Protein AF-A0A1G5UQ11-F1 (afdb_monomer)

pLDDT: mean 92.45, std 7.0, range [65.19, 98.62]

Solvent-accessible surface area (backbone atoms only — not comparable to full-atom values): 9166 Å² total; per-residue (Å²): 135,60,68,55,65,75,69,61,37,84,75,42,51,69,54,48,50,50,52,52,43,51,55,40,25,50,91,71,35,40,74,40,6,45,40,24,46,20,45,36,45,36,69,44,46,69,91,50,67,34,59,64,48,49,71,76,39,63,48,63,47,62,65,42,36,66,79,71,44,78,92,50,50,30,49,29,38,43,39,42,81,57,35,29,34,38,32,46,75,38,69,77,68,78,83,61,85,68,43,70,59,53,42,44,52,39,40,40,54,45,12,58,78,69,73,28,49,52,46,46,35,42,37,20,69,57,60,58,96,46,88,99,42,36,40,31,26,36,57,49,45,18,50,14,18,42,63,35,27,52,89,56,77,94,76,43,51,73,58,28,46,52,39,31,48,47,15,59,58,45,52,73,107

Foldseek 3Di:
DQVCVVVVVAQVFLSLLVLLLQLLACVRQNQLSQQLVQLLCCLQPVPDNSSVQCVQDKHKDAQDDLVPDNLLGFGMWIGTLAEIEGEHTEEPDDDDPCNQVSNQVSQVVSCVVNVHHYAYEYEYCQFDPDPPHRYDYLLSSLVSLDVSLDDDPVPGDPSSVNSNSSSVSSNVD

Sequence (173 aa):
MNPWALASLGHDEVRNATALAGLWMPDFGGATSLRFAAAFLATAIPTVDWFMELAAGYRVATEVCPLGDRADRVDLIIETTHHLIGIEVKIRAGLGPDQLQRYSLAIARRAALQNLTPTVIFLALRPANVPAIASTSWINVARAARSAAGRKATERTFVQHLVATFGEHVQAF

Nearest PDB structures (foldseek):
  2wcz-assembly1_A  TM=4.959E-01  e=4.417E-02  Archaeoglobus fulgidus
  2wcw-assembly2_C  TM=4.669E-01  e=5.234E-02  Archaeoglobus fulgidus
  1ob8-assembly1_A  TM=5.690E-01  e=1.819E-01  Saccharolobus solfataricus
  1ob9-assembly1_A-2  TM=5.700E-01  e=2.281E-01  Saccharolobus solfataricus
  7xhj-assembly1_A  TM=3.048E-01  e=3.655E+00  Deinococcus radiodurans R1 = ATCC 13939 = DSM 20539

Mean predicted aligned error: 3.81 Å

Secondary structure (DSSP, 8-state):
--HHHHTT-TT-HHHHHHHHHHHH-HHHHHHHHHHHHHHHHHHH-TTS-HHHHHHT-EEEEEEE-TTS-GGG-EEEEEEESSEEEEEEE-SSSPPPTTHHHHHHHHHHHHHHHHT-EEEEEEEESS----TTSEEEEHHHHHHHHHHHT-S-GGG--HHHHHHHHHHHHHTT-

Structure (mmCIF, N/CA/C/O backbone):
data_AF-A0A1G5UQ11-F1
#
_entry.id   AF-A0A1G5UQ11-F1
#
loop_
_atom_site.group_PDB
_atom_site.id
_atom_site.type_symbol
_atom_site.label_atom_id
_atom_site.label_alt_id
_atom_site.label_comp_id
_atom_site.label_asym_id
_atom_site.label_entity_id
_atom_site.label_seq_id
_atom_site.pdbx_PDB_ins_code
_atom_site.Cartn_x
_atom_site.Cartn_y
_atom_site.Cartn_z
_atom_site.occupancy
_atom_site.B_iso_or_equiv
_atom_site.auth_seq_id
_atom_site.auth_comp_id
_atom_site.auth_asym_id
_atom_site.auth_atom_id
_atom_site.pdbx_PDB_model_num
ATOM 1 N N . MET A 1 1 ? 3.051 17.373 16.698 1.00 65.19 1 MET A N 1
ATOM 2 C CA . MET A 1 1 ? 4.427 16.969 16.330 1.00 65.19 1 MET A CA 1
ATOM 3 C C . MET A 1 1 ? 4.315 15.951 15.205 1.00 65.19 1 MET A C 1
ATOM 5 O O . MET A 1 1 ? 3.456 15.090 15.318 1.00 65.19 1 MET A O 1
ATOM 9 N N . ASN A 1 2 ? 5.095 16.070 14.125 1.00 80.62 2 ASN A N 1
ATOM 10 C CA . ASN A 1 2 ? 5.052 15.118 13.008 1.00 80.62 2 ASN A CA 1
ATOM 11 C C . ASN A 1 2 ? 6.124 14.022 13.225 1.00 80.62 2 ASN A C 1
ATOM 13 O O . ASN A 1 2 ? 7.312 14.324 13.084 1.00 80.62 2 ASN A O 1
ATOM 17 N N . PRO A 1 3 ? 5.745 12.779 13.581 1.00 87.31 3 PRO A N 1
ATOM 18 C CA . PRO A 1 3 ? 6.707 11.715 13.884 1.00 87.31 3 PRO A CA 1
ATOM 19 C C . PRO A 1 3 ? 7.540 11.299 12.664 1.00 87.31 3 PRO A C 1
ATOM 21 O O . PRO A 1 3 ? 8.678 10.867 12.820 1.00 87.31 3 PRO A O 1
ATOM 24 N N . TRP A 1 4 ? 7.023 11.494 11.451 1.00 92.12 4 TRP A N 1
ATOM 25 C CA . TRP A 1 4 ? 7.691 11.141 10.193 1.00 92.12 4 TRP A CA 1
ATOM 26 C C . TRP A 1 4 ? 8.839 12.094 9.864 1.00 92.12 4 TRP A C 1
ATOM 28 O O . TRP A 1 4 ? 9.882 11.676 9.360 1.00 92.12 4 TRP A O 1
ATOM 38 N N . ALA A 1 5 ? 8.673 13.372 10.217 1.00 84.44 5 ALA A N 1
ATOM 39 C CA . ALA A 1 5 ? 9.744 14.358 10.146 1.00 84.44 5 ALA A CA 1
ATOM 40 C C . ALA A 1 5 ? 10.846 14.052 11.172 1.00 84.44 5 ALA A C 1
ATOM 42 O O . ALA A 1 5 ? 12.024 14.098 10.831 1.00 84.44 5 ALA A O 1
ATOM 43 N N . LEU A 1 6 ? 10.472 13.672 12.400 1.00 83.62 6 LEU A N 1
ATOM 44 C CA . LEU A 1 6 ? 11.430 13.288 13.443 1.00 83.62 6 LEU A CA 1
ATOM 45 C C . LEU A 1 6 ? 12.225 12.032 13.052 1.00 83.62 6 LEU A C 1
ATOM 47 O O . LEU A 1 6 ? 13.443 11.995 13.202 1.00 83.62 6 LEU A O 1
ATOM 51 N N . ALA A 1 7 ? 11.548 11.036 12.478 1.00 85.94 7 ALA A N 1
ATOM 52 C CA . ALA A 1 7 ? 12.168 9.830 11.933 1.00 85.94 7 ALA A CA 1
ATOM 53 C C . ALA A 1 7 ? 12.939 10.072 10.618 1.00 85.94 7 ALA A C 1
ATOM 55 O O . ALA A 1 7 ? 13.548 9.146 10.078 1.00 85.94 7 ALA A O 1
ATOM 56 N N . SER A 1 8 ? 12.948 11.312 10.113 1.00 87.81 8 SER A N 1
ATOM 57 C CA . SER A 1 8 ? 13.705 11.729 8.932 1.00 87.81 8 SER A CA 1
ATOM 58 C C . SER A 1 8 ? 13.414 10.865 7.698 1.00 87.81 8 SER A C 1
ATOM 60 O O . SER A 1 8 ? 14.329 10.494 6.966 1.00 87.81 8 SER A O 1
ATOM 62 N N . LEU A 1 9 ? 12.136 10.527 7.468 1.00 90.94 9 LEU A N 1
ATOM 63 C CA . LEU A 1 9 ? 11.711 9.771 6.278 1.00 90.94 9 LEU A CA 1
ATOM 64 C C . LEU A 1 9 ? 12.013 10.548 4.993 1.00 90.94 9 LEU A C 1
ATOM 66 O O . LEU A 1 9 ? 12.523 9.987 4.027 1.00 90.94 9 LEU A O 1
ATOM 70 N N . GLY A 1 10 ? 11.728 11.853 4.991 1.00 90.56 10 GLY A N 1
ATOM 71 C CA . GLY A 1 10 ? 11.957 12.713 3.833 1.00 90.56 10 GLY A CA 1
ATOM 72 C C . GLY A 1 10 ? 11.343 12.125 2.560 1.00 90.56 10 GLY A C 1
ATOM 73 O O . GLY A 1 10 ? 10.169 11.780 2.538 1.00 90.56 10 GLY A O 1
ATOM 74 N N . HIS A 1 11 ? 12.159 12.003 1.515 1.00 92.31 11 HIS A N 1
ATOM 75 C CA . HIS A 1 11 ? 11.766 11.426 0.223 1.00 92.31 11 HIS A CA 1
ATOM 76 C C . HIS A 1 11 ? 12.426 10.059 -0.020 1.00 92.31 11 HIS A C 1
ATOM 78 O O . HIS A 1 11 ? 12.592 9.655 -1.168 1.00 92.31 11 HIS A O 1
ATOM 84 N N . ASP A 1 12 ? 12.868 9.382 1.043 1.00 92.69 12 ASP A N 1
ATOM 85 C CA . ASP A 1 12 ? 13.432 8.035 0.951 1.00 92.69 12 ASP A CA 1
ATOM 86 C C . ASP A 1 12 ? 12.302 7.043 0.643 1.00 92.69 12 ASP A C 1
ATOM 88 O O . ASP A 1 12 ? 11.375 6.869 1.440 1.00 92.69 12 ASP A O 1
ATOM 92 N N . GLU A 1 13 ? 12.345 6.441 -0.545 1.00 91.75 13 GLU A N 1
ATOM 93 C CA . GLU A 1 13 ? 11.288 5.559 -1.050 1.00 91.75 13 GLU A CA 1
ATOM 94 C C . GLU A 1 13 ? 11.109 4.313 -0.194 1.00 91.75 13 GLU A C 1
ATOM 96 O O . GLU A 1 13 ? 9.977 3.969 0.141 1.00 91.75 13 GLU A O 1
ATOM 101 N N . VAL A 1 14 ? 12.208 3.686 0.228 1.00 91.12 14 VAL A N 1
ATOM 102 C CA . VAL A 1 14 ? 12.176 2.449 1.016 1.00 91.12 14 VAL A CA 1
ATOM 103 C C . VAL A 1 14 ? 11.586 2.720 2.396 1.00 91.12 14 VAL A C 1
ATOM 105 O O . VAL A 1 14 ? 10.716 1.978 2.863 1.00 91.12 14 VAL A O 1
ATOM 108 N N . ARG A 1 15 ? 11.993 3.816 3.045 1.00 93.38 15 ARG A N 1
ATOM 109 C CA . ARG A 1 15 ? 11.449 4.198 4.358 1.00 93.38 15 ARG A CA 1
ATOM 110 C C . ARG A 1 15 ? 9.970 4.561 4.278 1.00 93.38 15 ARG A C 1
ATOM 112 O O . ARG A 1 15 ? 9.201 4.153 5.147 1.00 93.38 15 ARG A O 1
ATOM 119 N N . ASN A 1 16 ? 9.564 5.296 3.243 1.00 95.44 16 ASN A N 1
ATOM 120 C CA . ASN A 1 16 ? 8.162 5.659 3.047 1.00 95.44 16 ASN A CA 1
ATOM 121 C C . ASN A 1 16 ? 7.288 4.447 2.708 1.00 95.44 16 ASN A C 1
ATOM 123 O O . ASN A 1 16 ? 6.197 4.325 3.264 1.00 95.44 16 ASN A O 1
ATOM 127 N N . ALA A 1 17 ? 7.770 3.528 1.867 1.00 95.06 17 ALA A N 1
ATOM 128 C CA . ALA A 1 17 ? 7.089 2.268 1.588 1.00 95.06 17 ALA A CA 1
ATOM 129 C C . ALA A 1 17 ? 6.937 1.434 2.870 1.00 95.06 17 ALA A C 1
ATOM 131 O O . ALA A 1 17 ? 5.840 0.979 3.182 1.00 95.06 17 ALA A O 1
ATOM 132 N N . THR A 1 18 ? 7.998 1.323 3.673 1.00 95.00 18 THR A N 1
ATOM 133 C CA . THR A 1 18 ? 7.975 0.587 4.948 1.00 95.00 18 THR A CA 1
ATOM 134 C C . THR A 1 18 ? 6.984 1.188 5.946 1.00 95.00 18 THR A C 1
ATOM 136 O O . THR A 1 18 ? 6.198 0.465 6.560 1.00 95.00 18 THR A O 1
ATOM 139 N N . ALA A 1 19 ? 6.971 2.515 6.092 1.00 96.56 19 ALA A N 1
ATOM 140 C CA . ALA A 1 19 ? 6.015 3.195 6.962 1.00 96.56 19 ALA A CA 1
ATOM 141 C C . ALA A 1 19 ? 4.570 3.006 6.478 1.00 96.56 19 ALA A C 1
ATOM 143 O O . ALA A 1 19 ? 3.689 2.698 7.282 1.00 96.56 19 ALA A O 1
ATOM 144 N N . LEU A 1 20 ? 4.332 3.126 5.169 1.00 97.88 20 LEU A N 1
ATOM 145 C CA . LEU A 1 20 ? 3.021 2.894 4.567 1.00 97.88 20 LEU A CA 1
ATOM 146 C C . LEU A 1 20 ? 2.537 1.458 4.804 1.00 97.88 20 LEU A C 1
ATOM 148 O O . LEU A 1 20 ? 1.400 1.269 5.233 1.00 97.88 20 LEU A O 1
ATOM 152 N N . ALA A 1 21 ? 3.412 0.465 4.614 1.00 97.69 21 ALA A N 1
ATOM 153 C CA . ALA A 1 21 ? 3.115 -0.931 4.911 1.00 97.69 21 ALA A CA 1
ATOM 154 C C . ALA A 1 21 ? 2.674 -1.112 6.363 1.00 97.69 21 ALA A C 1
ATOM 156 O O . ALA A 1 21 ? 1.635 -1.715 6.620 1.00 97.69 21 ALA A O 1
ATOM 157 N N . GLY A 1 22 ? 3.424 -0.530 7.305 1.00 97.25 22 GLY A N 1
ATOM 158 C CA . GLY A 1 22 ? 3.106 -0.604 8.726 1.00 97.25 22 GLY A CA 1
ATOM 159 C C . GLY A 1 22 ? 1.751 0.001 9.072 1.00 97.25 22 GLY A C 1
ATOM 160 O O . GLY A 1 22 ? 0.977 -0.602 9.813 1.00 97.25 22 GLY A O 1
ATOM 161 N N . LEU A 1 23 ? 1.416 1.146 8.474 1.00 97.88 23 LEU A N 1
ATOM 162 C CA . LEU A 1 23 ? 0.112 1.791 8.653 1.00 97.88 23 LEU A CA 1
ATOM 163 C C . LEU A 1 23 ? -1.043 1.001 8.025 1.00 97.88 23 LEU A C 1
ATOM 165 O O . LEU A 1 23 ? -2.187 1.181 8.446 1.00 97.88 23 LEU A O 1
ATOM 169 N N . TRP A 1 24 ? -0.766 0.135 7.052 1.00 98.50 24 TRP A N 1
ATOM 170 C CA . TRP A 1 24 ? -1.740 -0.783 6.463 1.00 98.50 24 TRP A CA 1
ATOM 171 C C . TRP A 1 24 ? -1.816 -2.137 7.164 1.00 98.50 24 TRP A C 1
ATOM 173 O O . TRP A 1 24 ? -2.713 -2.903 6.845 1.00 98.50 24 TRP A O 1
ATOM 183 N N . MET A 1 25 ? -0.950 -2.460 8.126 1.00 97.38 25 MET A N 1
ATOM 184 C CA . MET A 1 25 ? -1.066 -3.739 8.829 1.00 97.38 25 MET A CA 1
ATOM 185 C C . MET A 1 25 ? -2.321 -3.760 9.723 1.00 97.38 25 MET A C 1
ATOM 187 O O . MET A 1 25 ? -2.495 -2.858 10.551 1.00 97.38 25 MET A O 1
ATOM 191 N N . PRO A 1 26 ? -3.190 -4.784 9.620 1.00 93.44 26 PRO A N 1
ATOM 192 C CA . PRO A 1 26 ? -4.386 -4.879 10.456 1.00 93.44 26 PRO A CA 1
ATOM 193 C C . PRO A 1 26 ? -4.038 -4.975 11.948 1.00 93.44 26 PRO A C 1
ATOM 195 O O . PRO A 1 26 ? -4.700 -4.331 12.759 1.00 93.44 26 PRO A O 1
ATOM 198 N N . ASP A 1 27 ? -2.954 -5.669 12.302 1.00 94.56 27 ASP A N 1
ATOM 199 C CA . ASP A 1 27 ? -2.490 -5.814 13.691 1.00 94.56 27 ASP A CA 1
ATOM 200 C C . ASP A 1 27 ? -2.001 -4.495 14.308 1.00 94.56 27 ASP A C 1
ATOM 202 O O . ASP A 1 27 ? -1.987 -4.341 15.527 1.00 94.56 27 ASP A O 1
ATOM 206 N N . PHE A 1 28 ? -1.619 -3.522 13.475 1.00 94.62 28 PHE A N 1
ATOM 207 C CA . PHE A 1 28 ? -1.186 -2.211 13.944 1.00 94.62 28 PHE A CA 1
ATOM 208 C C . PHE A 1 28 ? -2.373 -1.300 14.277 1.00 94.62 28 PHE A C 1
ATOM 210 O O . PHE A 1 28 ? -2.422 -0.702 15.352 1.00 94.62 28 PHE A O 1
ATOM 217 N N . GLY A 1 29 ? -3.322 -1.153 13.346 1.00 93.31 29 GLY A N 1
ATOM 218 C CA . GLY A 1 29 ? -4.352 -0.114 13.441 1.00 93.31 29 GLY A CA 1
ATOM 219 C C . GLY A 1 29 ? -5.794 -0.573 13.270 1.00 93.31 29 GLY A C 1
ATOM 220 O O . GLY A 1 29 ? -6.698 0.274 13.206 1.00 93.31 29 GLY A O 1
ATOM 221 N N . GLY A 1 30 ? -6.029 -1.885 13.182 1.00 95.38 30 GLY A N 1
ATOM 222 C CA . GLY A 1 30 ? -7.345 -2.505 13.062 1.00 95.38 30 GLY A CA 1
ATOM 223 C C . GLY A 1 30 ? -8.197 -1.857 11.972 1.00 95.38 30 GLY A C 1
ATOM 224 O O . GLY A 1 30 ? -7.780 -1.700 10.823 1.00 95.38 30 GLY A O 1
ATOM 225 N N . ALA A 1 31 ? -9.392 -1.401 12.354 1.00 95.81 31 ALA A N 1
ATOM 226 C CA . ALA A 1 31 ? -10.342 -0.775 11.437 1.00 95.81 31 ALA A CA 1
ATOM 227 C C . ALA A 1 31 ? -9.837 0.528 10.783 1.00 95.81 31 ALA A C 1
ATOM 229 O O . ALA A 1 31 ? -10.384 0.930 9.755 1.00 95.81 31 ALA A O 1
ATOM 230 N N . THR A 1 32 ? -8.847 1.218 11.363 1.00 97.31 32 THR A N 1
ATOM 231 C CA . THR A 1 32 ? -8.265 2.427 10.749 1.00 97.31 32 THR A CA 1
ATOM 232 C C . THR A 1 32 ? -7.298 2.043 9.633 1.00 97.31 32 THR A C 1
ATOM 234 O O . THR A 1 32 ? -7.396 2.593 8.538 1.00 97.31 32 THR A O 1
ATOM 237 N N . SER A 1 33 ? -6.424 1.063 9.879 1.00 98.06 33 SER A N 1
ATOM 238 C CA . SER A 1 33 ? -5.506 0.516 8.869 1.00 98.06 33 SER A CA 1
ATOM 239 C C . SER A 1 33 ? -6.259 -0.101 7.698 1.00 98.06 33 SER A C 1
ATOM 241 O O . SER A 1 33 ? -5.979 0.240 6.551 1.00 98.06 33 SER A O 1
ATOM 243 N N . LEU A 1 34 ? -7.298 -0.894 7.988 1.00 98.25 34 LEU A N 1
ATOM 244 C CA . LEU A 1 34 ? -8.190 -1.453 6.972 1.00 98.25 34 LEU A CA 1
ATOM 245 C C . LEU A 1 34 ? -8.821 -0.354 6.114 1.00 98.25 34 LEU A C 1
ATOM 247 O O . LEU A 1 34 ? -8.736 -0.408 4.891 1.00 98.25 34 LEU A O 1
ATOM 251 N N . ARG A 1 35 ? -9.412 0.680 6.733 1.00 98.38 35 ARG A N 1
ATOM 252 C CA . ARG A 1 35 ? -10.008 1.803 5.989 1.00 98.38 35 ARG A CA 1
ATOM 253 C C . ARG A 1 35 ? -8.986 2.545 5.139 1.00 98.38 35 ARG A C 1
ATOM 255 O O . ARG A 1 35 ? -9.323 2.983 4.042 1.00 98.38 35 ARG A O 1
ATOM 262 N N . PHE A 1 36 ? -7.761 2.700 5.634 1.00 98.56 36 PHE A N 1
ATOM 263 C CA . PHE A 1 36 ? -6.704 3.380 4.899 1.00 98.56 36 PHE A CA 1
ATOM 264 C C . PHE A 1 36 ? -6.282 2.579 3.661 1.00 98.56 36 PHE A C 1
ATOM 266 O O . PHE A 1 36 ? -6.299 3.125 2.556 1.00 98.56 36 PHE A O 1
ATOM 273 N N . ALA A 1 37 ? -5.984 1.289 3.826 1.00 98.62 37 ALA A N 1
ATOM 274 C CA . ALA A 1 37 ? -5.640 0.401 2.720 1.00 98.62 37 ALA A CA 1
ATOM 275 C C . ALA A 1 37 ? -6.790 0.300 1.701 1.00 98.62 37 ALA A C 1
ATOM 277 O O . ALA A 1 37 ? -6.572 0.500 0.507 1.00 98.62 37 ALA A O 1
ATOM 278 N N . ALA A 1 38 ? -8.029 0.106 2.167 1.00 98.56 38 ALA A N 1
ATOM 279 C CA . ALA A 1 38 ? -9.206 0.012 1.304 1.00 98.56 38 ALA A CA 1
ATOM 280 C C . ALA A 1 38 ? -9.443 1.295 0.492 1.00 98.56 38 ALA A C 1
ATOM 282 O O . ALA A 1 38 ? -9.683 1.226 -0.710 1.00 98.56 38 ALA A O 1
ATOM 283 N N . ALA A 1 39 ? -9.338 2.475 1.116 1.00 98.50 39 ALA A N 1
ATOM 284 C CA . ALA A 1 39 ? -9.523 3.750 0.421 1.00 98.50 39 ALA A CA 1
ATOM 285 C C . ALA A 1 39 ? -8.435 4.006 -0.639 1.00 98.50 39 ALA A C 1
ATOM 287 O O . ALA A 1 39 ? -8.719 4.564 -1.703 1.00 98.50 39 ALA A O 1
ATOM 288 N N . PHE A 1 40 ? -7.196 3.587 -0.365 1.00 98.56 40 PHE A N 1
ATOM 289 C CA . PHE A 1 40 ? -6.114 3.632 -1.346 1.00 98.56 40 PHE A CA 1
ATOM 290 C C . PHE A 1 40 ? -6.401 2.696 -2.529 1.00 98.56 40 PHE A C 1
ATOM 292 O O . PHE A 1 40 ? -6.383 3.142 -3.679 1.00 98.56 40 PHE A O 1
ATOM 299 N N . LEU A 1 41 ? -6.725 1.429 -2.253 1.00 98.50 41 LEU A N 1
ATOM 300 C CA . LEU A 1 41 ? -6.991 0.425 -3.283 1.00 98.50 41 LEU A CA 1
ATOM 301 C C . LEU A 1 41 ? -8.219 0.772 -4.127 1.00 98.50 41 LEU A C 1
ATOM 303 O O . LEU A 1 41 ? -8.151 0.652 -5.342 1.00 98.50 41 LEU A O 1
ATOM 307 N N . ALA A 1 42 ? -9.287 1.310 -3.534 1.00 98.19 42 ALA A N 1
ATOM 308 C CA . ALA A 1 42 ? -10.471 1.763 -4.270 1.00 98.19 42 ALA A CA 1
ATOM 309 C C . ALA A 1 42 ? -10.171 2.912 -5.242 1.00 98.19 42 ALA A C 1
ATOM 311 O O . ALA A 1 42 ? -10.855 3.070 -6.249 1.00 98.19 42 ALA A O 1
ATOM 312 N N . THR A 1 43 ? -9.129 3.702 -4.970 1.00 96.75 43 THR A N 1
ATOM 313 C CA . THR A 1 43 ? -8.673 4.736 -5.905 1.00 96.75 43 THR A CA 1
ATOM 314 C C . THR A 1 43 ? -7.872 4.137 -7.062 1.00 96.75 43 THR A C 1
ATOM 316 O O . THR A 1 43 ? -7.991 4.604 -8.191 1.00 96.75 43 THR A O 1
ATOM 319 N N . ALA A 1 44 ? -7.043 3.125 -6.795 1.00 96.00 44 ALA A N 1
ATOM 320 C CA . ALA A 1 44 ? -6.197 2.496 -7.812 1.00 96.00 44 ALA A CA 1
ATOM 321 C C . ALA A 1 44 ? -6.950 1.458 -8.668 1.00 96.00 44 ALA A C 1
ATOM 323 O O . ALA A 1 44 ? -6.662 1.308 -9.852 1.00 96.00 44 ALA A O 1
ATOM 324 N N . ILE A 1 45 ? -7.898 0.737 -8.067 1.00 96.50 45 ILE A N 1
ATOM 325 C CA . ILE A 1 45 ? -8.637 -0.391 -8.641 1.00 96.50 45 ILE A CA 1
ATOM 326 C C . ILE A 1 45 ? -10.116 -0.250 -8.224 1.00 96.50 45 ILE A C 1
ATOM 328 O O . ILE A 1 45 ? -10.553 -0.863 -7.250 1.00 96.50 45 ILE A O 1
ATOM 332 N N . PRO A 1 46 ? -10.915 0.577 -8.917 1.00 95.81 46 PRO A N 1
ATOM 333 C CA . PRO A 1 46 ? -12.248 0.971 -8.449 1.00 95.81 46 PRO A CA 1
ATOM 334 C C . PRO A 1 46 ? -13.324 -0.117 -8.582 1.00 95.81 46 PRO A C 1
ATOM 336 O O . PRO A 1 46 ? -14.443 0.070 -8.118 1.00 95.81 46 PRO A O 1
ATOM 339 N N . THR A 1 47 ? -13.022 -1.239 -9.234 1.00 95.44 47 THR A N 1
ATOM 340 C CA . THR A 1 47 ? -13.998 -2.290 -9.563 1.00 95.44 47 THR A CA 1
ATOM 341 C C . THR A 1 47 ? -14.230 -3.306 -8.443 1.00 95.44 47 THR A C 1
ATOM 343 O O . THR A 1 47 ? -15.022 -4.225 -8.626 1.00 95.44 47 THR A O 1
ATOM 346 N N . VAL A 1 48 ? -13.535 -3.180 -7.310 1.00 96.69 48 VAL A N 1
ATOM 347 C CA . VAL A 1 48 ? -13.595 -4.124 -6.184 1.00 96.69 48 VAL A CA 1
ATOM 348 C C . VAL A 1 48 ? -14.034 -3.382 -4.923 1.00 96.69 48 VAL A C 1
ATOM 350 O O . VAL A 1 48 ? -13.550 -2.283 -4.640 1.00 96.69 48 VAL A O 1
ATOM 353 N N . ASP A 1 49 ? -14.923 -3.994 -4.137 1.00 97.81 49 ASP A N 1
ATOM 354 C CA . ASP A 1 49 ? -15.235 -3.525 -2.784 1.00 97.81 49 ASP A CA 1
ATOM 355 C C . ASP A 1 49 ? -14.098 -3.905 -1.825 1.00 97.81 49 ASP A C 1
ATOM 357 O O . ASP A 1 49 ? -14.126 -4.922 -1.129 1.00 97.81 49 ASP A O 1
ATOM 361 N N . TRP A 1 50 ? -13.059 -3.070 -1.805 1.00 98.38 50 TRP A N 1
ATOM 362 C CA . TRP A 1 50 ? -11.874 -3.307 -0.985 1.00 98.38 50 TRP A CA 1
ATOM 363 C C . TRP A 1 50 ? -12.138 -3.256 0.514 1.00 98.38 50 TRP A C 1
ATOM 365 O O . TRP A 1 50 ? -11.358 -3.815 1.279 1.00 98.38 50 TRP A O 1
ATOM 375 N N . PHE A 1 51 ? -13.205 -2.595 0.966 1.00 97.69 51 PHE A N 1
ATOM 376 C CA . PHE A 1 51 ? -13.520 -2.612 2.389 1.00 97.69 51 PHE A CA 1
ATOM 377 C C . PHE A 1 51 ? -13.948 -4.019 2.810 1.00 97.69 51 PHE A C 1
ATOM 379 O O . PHE A 1 51 ? -13.408 -4.552 3.780 1.00 97.69 51 PHE A O 1
ATOM 386 N N . MET A 1 52 ? -14.859 -4.632 2.048 1.00 98.12 52 MET A N 1
ATOM 387 C CA . MET A 1 52 ? -15.308 -6.003 2.291 1.00 98.12 52 MET A CA 1
ATOM 388 C C . MET A 1 52 ? -14.194 -7.028 2.069 1.00 98.12 52 MET A C 1
ATOM 390 O O . MET A 1 52 ? -14.001 -7.904 2.911 1.00 98.12 52 MET A O 1
ATOM 394 N N . GLU A 1 53 ? -13.420 -6.887 0.990 1.00 98.44 53 GLU A N 1
ATOM 395 C CA . GLU A 1 53 ? -12.324 -7.810 0.670 1.00 98.44 53 GLU A CA 1
ATOM 396 C C . GLU A 1 53 ? -11.248 -7.832 1.767 1.00 98.44 53 GLU A C 1
ATOM 398 O O . GLU A 1 53 ? -10.823 -8.900 2.201 1.00 98.44 53 GLU A O 1
ATOM 403 N N . LEU A 1 54 ? -10.832 -6.663 2.272 1.00 98.31 54 LEU A N 1
ATOM 404 C CA . LEU A 1 54 ? -9.840 -6.593 3.349 1.00 98.31 54 LEU A CA 1
ATOM 405 C C . LEU A 1 54 ? -10.426 -6.993 4.712 1.00 98.31 54 LEU A C 1
ATOM 407 O O . LEU A 1 54 ? -9.695 -7.505 5.560 1.00 98.31 54 LEU A O 1
ATOM 411 N N . ALA A 1 55 ? -11.728 -6.797 4.944 1.00 97.69 55 ALA A N 1
ATOM 412 C CA . ALA A 1 55 ? -12.387 -7.236 6.177 1.00 97.69 55 ALA A CA 1
ATOM 413 C C . ALA A 1 55 ? -12.430 -8.764 6.320 1.00 97.69 55 ALA A C 1
ATOM 415 O O . ALA A 1 55 ? -12.422 -9.259 7.447 1.00 97.69 55 ALA A O 1
ATOM 416 N N . ALA A 1 56 ? -12.418 -9.504 5.206 1.00 97.31 56 ALA A N 1
ATOM 417 C CA . ALA A 1 56 ? -12.280 -10.961 5.209 1.00 97.31 56 ALA A CA 1
ATOM 418 C C . ALA A 1 56 ? -10.873 -11.439 5.630 1.00 97.31 56 ALA A C 1
ATOM 420 O O . ALA A 1 56 ? -10.696 -12.610 5.962 1.00 97.31 56 ALA A O 1
ATOM 421 N N . GLY A 1 57 ? -9.887 -10.538 5.656 1.00 96.75 57 GLY A N 1
ATOM 422 C CA . GLY A 1 57 ? -8.508 -10.813 6.045 1.00 96.75 57 GLY A CA 1
ATOM 423 C C . GLY A 1 57 ? -7.518 -10.511 4.921 1.00 96.75 57 GLY A C 1
ATOM 424 O O . GLY A 1 57 ? -7.763 -10.791 3.748 1.00 96.75 57 GLY A O 1
ATOM 425 N N . TYR A 1 58 ? -6.376 -9.932 5.292 1.00 98.38 58 TYR A N 1
ATOM 426 C CA . TYR A 1 58 ? -5.296 -9.605 4.366 1.00 98.38 58 TYR A CA 1
ATOM 427 C C . TYR A 1 58 ? -3.946 -9.550 5.078 1.00 98.38 58 TYR A C 1
ATOM 429 O O . TYR A 1 58 ? -3.864 -9.406 6.300 1.00 98.38 58 TYR A O 1
ATOM 437 N N . ARG A 1 59 ? -2.876 -9.649 4.291 1.00 97.38 59 ARG A N 1
ATOM 438 C CA . ARG A 1 59 ? -1.486 -9.515 4.729 1.00 97.38 59 ARG A CA 1
ATOM 439 C C . ARG A 1 59 ? -0.791 -8.428 3.925 1.00 97.38 59 ARG A C 1
ATOM 441 O O . ARG A 1 59 ? -1.039 -8.283 2.731 1.00 97.38 59 ARG A O 1
ATOM 448 N N . VAL A 1 60 ? 0.097 -7.695 4.589 1.00 97.31 60 VAL A N 1
ATOM 449 C CA . VAL A 1 60 ? 0.939 -6.660 3.982 1.00 97.31 60 VAL A CA 1
ATOM 450 C C . VAL A 1 60 ? 2.397 -7.033 4.204 1.00 97.31 60 VAL A C 1
ATOM 452 O O . VAL A 1 60 ? 2.766 -7.442 5.303 1.00 97.31 60 VAL A O 1
ATOM 455 N N . ALA A 1 61 ? 3.224 -6.906 3.172 1.00 94.00 61 ALA A N 1
ATOM 456 C CA . ALA A 1 61 ? 4.657 -7.164 3.253 1.00 94.00 61 ALA A CA 1
ATOM 457 C C . ALA A 1 61 ? 5.440 -6.169 2.392 1.00 94.00 61 ALA A C 1
ATOM 459 O O . ALA A 1 61 ? 4.928 -5.677 1.388 1.00 94.00 61 ALA A O 1
ATOM 460 N N . TH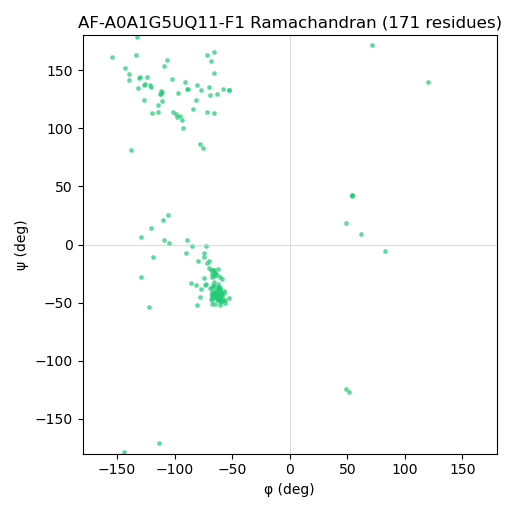R A 1 62 ? 6.682 -5.890 2.779 1.00 91.88 62 THR A N 1
ATOM 461 C CA . THR A 1 62 ? 7.619 -5.024 2.050 1.00 91.88 62 THR A CA 1
ATOM 462 C C . THR A 1 62 ? 8.733 -5.847 1.424 1.00 91.88 62 THR A C 1
ATOM 464 O O . THR A 1 62 ? 9.102 -6.891 1.962 1.00 91.88 62 THR A O 1
ATOM 467 N N . GLU A 1 63 ? 9.313 -5.342 0.336 1.00 83.50 63 GLU A N 1
ATOM 468 C CA . GLU A 1 63 ? 10.553 -5.867 -0.252 1.00 83.50 63 GLU A CA 1
ATOM 469 C C . GLU A 1 63 ? 10.497 -7.372 -0.570 1.00 83.50 63 GLU A C 1
ATOM 471 O O . GLU A 1 63 ? 11.436 -8.137 -0.331 1.00 83.50 63 GLU A O 1
ATOM 476 N N . VAL A 1 64 ? 9.374 -7.812 -1.134 1.00 79.06 64 VAL A N 1
ATOM 477 C CA . VAL A 1 64 ? 9.121 -9.228 -1.400 1.00 79.06 64 VAL A CA 1
ATOM 478 C C . VAL A 1 64 ? 9.642 -9.605 -2.779 1.00 79.06 64 VAL A C 1
ATOM 480 O O . VAL A 1 64 ? 9.346 -8.936 -3.761 1.00 79.06 64 VAL A O 1
ATOM 483 N N . CYS A 1 65 ? 10.360 -10.724 -2.868 1.00 81.75 65 CYS A N 1
ATOM 484 C CA . CYS A 1 65 ? 10.714 -11.367 -4.135 1.00 81.75 65 CYS A CA 1
ATOM 485 C C . CYS A 1 65 ? 9.634 -12.419 -4.454 1.00 81.75 65 CYS A C 1
ATOM 487 O O . CYS A 1 65 ? 9.680 -13.498 -3.856 1.00 81.75 65 CYS A O 1
ATOM 489 N N . PRO A 1 66 ? 8.648 -12.161 -5.341 1.00 65.44 66 PRO A N 1
ATOM 490 C CA . PRO A 1 66 ? 7.468 -13.024 -5.474 1.00 65.44 66 PRO A CA 1
ATOM 491 C C . PRO A 1 66 ? 7.795 -14.467 -5.869 1.00 65.44 66 PRO A C 1
ATOM 493 O O . PRO A 1 66 ? 7.047 -15.373 -5.514 1.00 65.44 66 PRO A O 1
ATOM 496 N N . LEU A 1 67 ? 8.912 -14.666 -6.578 1.00 76.75 67 LEU A N 1
ATOM 497 C CA . LEU A 1 67 ? 9.423 -15.966 -7.025 1.00 76.75 67 LEU A CA 1
ATOM 498 C C . LEU A 1 67 ? 10.837 -16.269 -6.490 1.00 76.75 67 LEU A C 1
ATOM 500 O O . LEU A 1 67 ? 11.506 -17.164 -6.996 1.00 76.75 67 LEU A O 1
ATOM 504 N N . GLY A 1 68 ? 11.315 -15.517 -5.493 1.00 71.75 68 GLY A N 1
ATOM 505 C CA . GLY A 1 68 ? 12.651 -15.693 -4.907 1.00 71.75 68 GLY A CA 1
ATOM 506 C C . GLY A 1 68 ? 13.809 -15.023 -5.662 1.00 71.75 68 GLY A C 1
ATOM 507 O O . GLY A 1 68 ? 14.921 -15.002 -5.137 1.00 71.75 68 GLY A O 1
ATOM 508 N N . ASP A 1 69 ? 13.569 -14.429 -6.836 1.00 73.81 69 ASP A N 1
ATOM 509 C CA . ASP A 1 69 ? 14.576 -13.629 -7.544 1.00 73.81 69 ASP A CA 1
ATOM 510 C C . ASP A 1 69 ? 14.648 -12.201 -6.978 1.00 73.81 69 ASP A C 1
ATOM 512 O O . ASP A 1 69 ? 13.652 -11.475 -6.939 1.00 73.81 69 ASP A O 1
ATOM 516 N N . ARG A 1 70 ? 15.849 -11.782 -6.562 1.00 75.12 70 ARG A N 1
ATOM 517 C CA . ARG A 1 70 ? 16.114 -10.429 -6.050 1.00 75.12 70 ARG A CA 1
ATOM 518 C C . ARG A 1 70 ? 15.915 -9.340 -7.104 1.00 75.12 70 ARG A C 1
ATOM 520 O O . ARG A 1 70 ? 15.675 -8.196 -6.719 1.00 75.12 70 ARG A O 1
ATOM 527 N N . ALA A 1 71 ? 16.031 -9.670 -8.390 1.00 73.62 71 ALA A N 1
ATOM 528 C CA . ALA A 1 71 ? 15.790 -8.737 -9.489 1.00 73.62 71 ALA A CA 1
ATOM 529 C C . ALA A 1 71 ? 14.301 -8.374 -9.648 1.00 73.62 71 ALA A C 1
ATOM 531 O O . ALA A 1 71 ? 13.989 -7.320 -10.204 1.00 73.62 71 ALA A O 1
ATOM 532 N N . ASP A 1 72 ? 13.405 -9.203 -9.104 1.00 78.69 72 ASP A N 1
ATOM 533 C CA . ASP A 1 72 ? 11.951 -9.025 -9.147 1.00 78.69 72 ASP A CA 1
ATOM 534 C C . ASP A 1 72 ? 11.383 -8.569 -7.794 1.00 78.69 72 ASP A C 1
ATOM 536 O O . ASP A 1 72 ? 10.224 -8.831 -7.470 1.00 78.69 72 ASP A O 1
ATOM 540 N N . ARG A 1 73 ? 12.204 -7.909 -6.966 1.00 85.50 73 ARG A N 1
ATOM 541 C CA . ARG A 1 73 ? 11.779 -7.403 -5.659 1.00 85.50 73 ARG A CA 1
ATOM 542 C C . ARG A 1 73 ? 10.729 -6.306 -5.829 1.00 85.50 73 ARG A C 1
ATOM 544 O O . ARG A 1 73 ? 11.038 -5.216 -6.303 1.00 85.50 73 ARG A O 1
ATOM 551 N N . VAL A 1 74 ? 9.508 -6.595 -5.400 1.00 89.50 74 VAL A N 1
ATOM 552 C CA . VAL A 1 74 ? 8.397 -5.643 -5.371 1.00 89.50 74 VAL A CA 1
ATOM 553 C C . VAL A 1 74 ? 8.429 -4.897 -4.039 1.00 89.50 74 VAL A C 1
ATOM 555 O O . VAL A 1 74 ? 8.574 -5.525 -2.985 1.00 89.50 74 VAL A O 1
ATOM 558 N N . ASP A 1 75 ? 8.285 -3.571 -4.078 1.00 93.25 75 ASP A N 1
ATOM 559 C CA . ASP A 1 75 ? 8.394 -2.726 -2.883 1.00 93.25 75 ASP A CA 1
ATOM 560 C C . ASP A 1 75 ? 7.359 -3.093 -1.816 1.00 93.25 75 ASP A C 1
ATOM 562 O O . ASP A 1 75 ? 7.692 -3.165 -0.632 1.00 93.25 75 ASP A O 1
ATOM 566 N N . LEU A 1 76 ? 6.114 -3.355 -2.228 1.00 96.06 76 LEU A N 1
ATOM 567 C CA . LEU A 1 76 ? 5.018 -3.747 -1.343 1.00 96.06 76 LEU A CA 1
ATOM 568 C C . LEU A 1 76 ? 4.154 -4.845 -1.962 1.00 96.06 76 LEU A C 1
ATOM 570 O O . LEU A 1 76 ? 3.899 -4.854 -3.166 1.00 96.06 76 LEU A O 1
ATOM 574 N N . ILE A 1 77 ? 3.621 -5.717 -1.111 1.00 97.06 77 ILE A N 1
ATOM 575 C CA . ILE A 1 77 ? 2.562 -6.660 -1.463 1.00 97.06 77 ILE A CA 1
ATOM 576 C C . ILE A 1 77 ? 1.397 -6.521 -0.488 1.00 97.06 77 ILE A C 1
ATOM 578 O O . ILE A 1 77 ? 1.603 -6.458 0.724 1.00 97.06 77 ILE A O 1
ATOM 582 N N . ILE A 1 78 ? 0.180 -6.538 -1.032 1.00 98.25 78 ILE A N 1
ATOM 583 C CA . ILE A 1 78 ? -1.051 -6.814 -0.293 1.00 98.25 78 ILE A CA 1
ATOM 584 C C . ILE A 1 78 ? -1.626 -8.125 -0.835 1.00 98.25 78 ILE A C 1
ATOM 586 O O . ILE A 1 78 ? -1.922 -8.238 -2.023 1.00 98.25 78 ILE A O 1
ATOM 590 N N . GLU A 1 79 ? -1.763 -9.122 0.032 1.00 98.25 79 GLU A N 1
ATOM 591 C CA . GLU A 1 79 ? -2.393 -10.407 -0.282 1.00 98.25 79 GLU A CA 1
ATOM 592 C C . GLU A 1 79 ? -3.716 -10.503 0.480 1.00 98.25 79 GLU A C 1
ATOM 594 O O . GLU A 1 79 ? -3.732 -10.364 1.704 1.00 98.25 79 GLU A O 1
ATOM 599 N N . THR A 1 80 ? -4.813 -10.719 -0.239 1.00 98.25 80 THR A N 1
ATOM 600 C CA . THR A 1 80 ? -6.165 -10.889 0.311 1.00 98.25 80 THR A CA 1
ATOM 601 C C . THR A 1 80 ? -6.657 -12.315 0.057 1.00 98.25 80 THR A C 1
ATOM 603 O O . THR A 1 80 ? -5.893 -13.175 -0.382 1.00 98.25 80 THR A O 1
ATOM 606 N N . THR A 1 81 ? -7.938 -12.580 0.318 1.00 96.62 81 THR A N 1
ATOM 607 C CA . THR A 1 81 ? -8.544 -13.881 -0.002 1.00 96.62 81 THR A CA 1
ATOM 608 C C . THR A 1 81 ? -8.621 -14.123 -1.513 1.00 96.62 81 THR A C 1
ATOM 610 O O . THR A 1 81 ? -8.450 -15.258 -1.951 1.00 96.62 81 THR A O 1
ATOM 613 N N . HIS A 1 82 ? -8.843 -13.074 -2.312 1.00 98.44 82 HIS A N 1
ATOM 614 C CA . HIS A 1 82 ? -9.054 -13.195 -3.759 1.00 98.44 82 HIS A CA 1
ATOM 615 C C . HIS A 1 82 ? -8.014 -12.470 -4.619 1.00 98.44 82 HIS A C 1
ATOM 617 O O . HIS A 1 82 ? -7.992 -12.671 -5.834 1.00 98.44 82 HIS A O 1
ATOM 623 N N . HIS A 1 83 ? -7.153 -11.634 -4.035 1.00 98.50 83 HIS A N 1
ATOM 624 C CA . HIS A 1 83 ? -6.239 -10.771 -4.779 1.00 98.50 83 HIS A CA 1
ATOM 625 C C . HIS A 1 83 ? -4.797 -10.871 -4.283 1.00 98.50 83 HIS A C 1
ATOM 627 O O . HIS A 1 8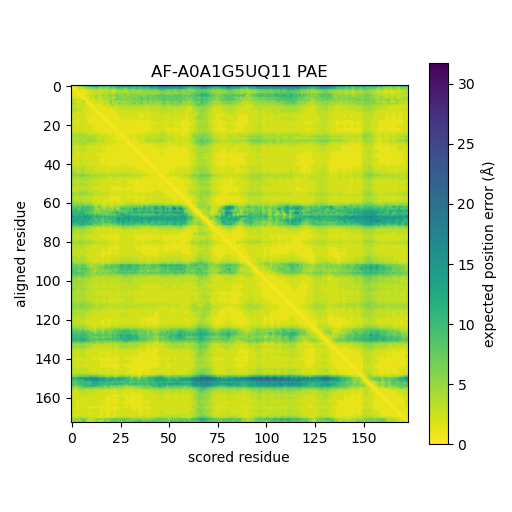3 ? -4.523 -10.950 -3.086 1.00 98.50 83 HIS A O 1
ATOM 633 N N . LEU A 1 84 ? -3.862 -10.786 -5.230 1.00 98.25 84 LEU A N 1
ATOM 634 C CA . LEU A 1 84 ? -2.449 -10.554 -4.962 1.00 98.25 84 LEU A CA 1
ATOM 635 C C . LEU A 1 84 ? -2.023 -9.261 -5.652 1.00 98.25 84 LEU A C 1
ATOM 637 O O . LEU A 1 84 ? -1.994 -9.174 -6.880 1.00 98.25 84 LEU A O 1
ATOM 641 N N . ILE A 1 85 ? -1.686 -8.260 -4.850 1.00 98.31 85 ILE A N 1
ATOM 642 C CA . ILE A 1 85 ? -1.432 -6.901 -5.316 1.00 98.31 85 ILE A CA 1
ATOM 643 C C . ILE A 1 85 ? 0.034 -6.582 -5.065 1.00 98.31 85 ILE A C 1
ATOM 645 O O . ILE A 1 85 ? 0.451 -6.495 -3.914 1.00 98.31 85 ILE A O 1
ATOM 649 N N . GLY A 1 86 ? 0.809 -6.396 -6.130 1.00 97.44 86 GLY A N 1
ATOM 650 C CA . GLY A 1 86 ? 2.147 -5.816 -6.057 1.00 97.44 86 GLY A CA 1
ATOM 651 C C . GLY A 1 86 ? 2.082 -4.303 -6.236 1.00 97.44 86 GLY A C 1
ATOM 652 O O . GLY A 1 86 ? 1.327 -3.817 -7.077 1.00 97.44 86 GLY A O 1
ATOM 653 N N . ILE A 1 87 ? 2.861 -3.542 -5.474 1.00 97.19 87 ILE A N 1
ATOM 654 C CA . ILE A 1 87 ? 2.932 -2.084 -5.612 1.00 97.19 87 ILE A CA 1
ATOM 655 C C . ILE A 1 87 ? 4.394 -1.686 -5.776 1.00 97.19 87 ILE A C 1
ATOM 657 O O . ILE A 1 87 ? 5.220 -2.007 -4.925 1.00 97.19 87 ILE A O 1
ATOM 661 N N . GLU A 1 88 ? 4.685 -0.978 -6.865 1.00 95.69 88 GLU A N 1
ATOM 662 C CA . GLU A 1 88 ? 5.970 -0.316 -7.101 1.00 95.69 88 GLU A CA 1
ATOM 663 C C . GLU A 1 88 ? 5.857 1.152 -6.696 1.00 95.69 88 GLU A C 1
ATOM 665 O O . GLU A 1 88 ? 4.927 1.849 -7.122 1.00 95.69 88 GLU A O 1
ATOM 670 N N . VAL A 1 89 ? 6.807 1.625 -5.893 1.00 94.69 89 VAL A N 1
ATOM 671 C CA . VAL A 1 89 ? 6.793 2.948 -5.276 1.00 94.69 89 VAL A CA 1
ATOM 672 C C . VAL A 1 89 ? 7.895 3.824 -5.869 1.00 94.69 89 VAL A C 1
ATOM 674 O O . VAL A 1 89 ? 9.066 3.457 -5.908 1.00 94.69 89 VAL A O 1
ATOM 677 N N . LYS A 1 90 ? 7.531 5.036 -6.300 1.00 94.12 90 LYS A N 1
ATOM 678 C CA . LYS A 1 90 ? 8.475 6.066 -6.755 1.00 94.12 90 LYS A CA 1
ATOM 679 C C . LYS A 1 90 ? 8.186 7.416 -6.115 1.00 94.12 90 LYS A C 1
ATOM 681 O O . LYS A 1 90 ? 7.046 7.883 -6.070 1.00 94.12 90 LYS A O 1
ATOM 686 N N . ILE A 1 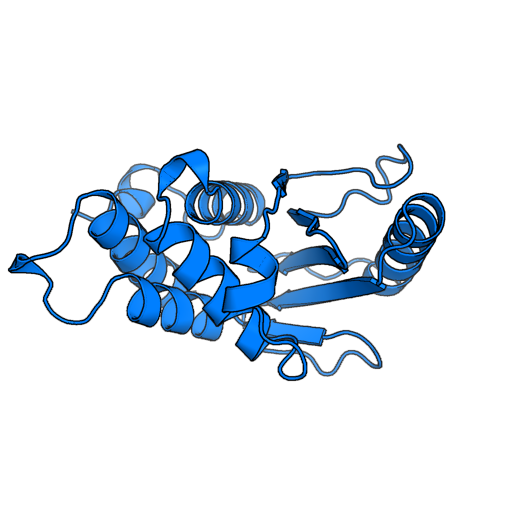91 ? 9.248 8.067 -5.660 1.00 92.12 91 ILE A N 1
ATOM 687 C CA . ILE A 1 91 ? 9.264 9.462 -5.212 1.00 92.12 91 ILE A CA 1
ATOM 688 C C . ILE A 1 91 ? 10.291 10.233 -6.049 1.00 92.12 91 ILE A C 1
ATOM 690 O O . ILE A 1 91 ? 9.944 11.237 -6.663 1.00 92.12 91 ILE A O 1
ATOM 694 N N . ARG A 1 92 ? 11.542 9.763 -6.118 1.00 88.12 92 ARG A N 1
ATOM 695 C CA . ARG A 1 92 ? 12.648 10.420 -6.841 1.00 88.12 92 ARG A CA 1
ATOM 696 C C . ARG A 1 92 ? 13.402 9.491 -7.786 1.00 88.12 92 ARG A C 1
ATOM 698 O O . ARG A 1 92 ? 13.967 9.975 -8.765 1.00 88.12 92 ARG A O 1
ATOM 705 N N . ALA A 1 93 ? 13.436 8.194 -7.504 1.00 82.38 93 ALA A N 1
ATOM 706 C CA . ALA A 1 93 ? 14.046 7.211 -8.375 1.00 82.38 93 ALA A CA 1
ATOM 707 C C . ALA A 1 93 ? 13.276 7.101 -9.695 1.00 82.38 93 ALA A C 1
ATOM 709 O O . ALA A 1 93 ? 12.053 7.249 -9.760 1.00 82.38 93 ALA A O 1
ATOM 710 N N . GLY A 1 94 ? 14.014 6.816 -10.765 1.00 83.50 94 GLY A N 1
ATOM 711 C CA . GLY A 1 94 ? 13.422 6.438 -12.041 1.00 83.50 94 GLY A CA 1
ATOM 712 C C . GLY A 1 94 ? 12.823 5.033 -11.992 1.00 83.50 94 GLY A C 1
ATOM 713 O O . GLY A 1 94 ? 13.146 4.217 -11.122 1.00 83.50 94 GLY A O 1
ATOM 714 N N . LEU A 1 95 ? 11.962 4.741 -12.964 1.00 84.88 95 LEU A N 1
ATOM 715 C CA . LEU A 1 95 ? 11.554 3.373 -13.252 1.00 84.88 95 LEU A CA 1
ATOM 716 C C . LEU A 1 95 ? 12.679 2.669 -14.019 1.00 84.88 95 LEU A C 1
ATOM 718 O O . LEU A 1 95 ? 13.220 3.226 -14.976 1.00 84.88 95 LEU A O 1
ATOM 722 N N . GLY A 1 96 ? 13.029 1.453 -13.605 1.00 82.75 96 GLY A N 1
ATOM 723 C CA . GLY A 1 96 ? 13.978 0.636 -14.354 1.00 82.75 96 GLY A CA 1
ATOM 724 C C . GLY A 1 96 ? 13.390 0.173 -15.697 1.00 82.75 96 GLY A C 1
ATOM 725 O O . GLY A 1 96 ? 12.165 0.081 -15.828 1.00 82.75 96 GLY A O 1
ATOM 726 N N . PRO A 1 97 ? 14.232 -0.180 -16.686 1.00 80.38 97 PRO A N 1
ATOM 727 C CA . PRO A 1 97 ? 13.765 -0.771 -17.940 1.00 80.38 97 PRO A CA 1
ATOM 728 C C . PRO A 1 97 ? 12.870 -1.979 -17.662 1.00 80.38 97 PRO A C 1
ATOM 730 O O . PRO A 1 97 ? 13.217 -2.793 -16.805 1.00 80.38 97 PRO A O 1
ATOM 733 N N . ASP A 1 98 ? 11.718 -2.065 -18.330 1.00 86.31 98 ASP A N 1
ATOM 734 C CA . ASP A 1 98 ? 10.721 -3.152 -18.265 1.00 86.31 98 ASP A CA 1
ATOM 735 C C . ASP A 1 98 ? 10.288 -3.595 -16.852 1.00 86.31 98 ASP A C 1
ATOM 737 O O . ASP A 1 98 ? 9.756 -4.691 -16.665 1.00 86.31 98 ASP A O 1
ATOM 741 N N . GLN A 1 99 ? 10.520 -2.763 -15.831 1.00 88.56 99 GLN A N 1
ATOM 742 C CA . GLN A 1 99 ? 10.362 -3.156 -14.429 1.00 88.56 99 GLN A CA 1
ATOM 743 C C . GLN A 1 99 ? 8.926 -3.580 -14.111 1.00 88.56 99 GLN A C 1
ATOM 745 O O . GLN A 1 99 ? 8.699 -4.669 -13.589 1.00 88.56 99 GLN A O 1
ATOM 750 N N . LEU A 1 100 ? 7.944 -2.776 -14.520 1.00 91.94 100 LEU A N 1
ATOM 751 C CA . LEU A 1 100 ? 6.529 -3.079 -14.287 1.00 91.94 100 LEU A CA 1
ATOM 752 C C . LEU A 1 100 ? 6.061 -4.325 -15.049 1.00 91.94 100 LEU A C 1
ATOM 754 O O . LEU A 1 100 ? 5.216 -5.066 -14.546 1.00 91.94 100 LEU A O 1
ATOM 758 N N . GLN A 1 101 ? 6.625 -4.596 -16.230 1.00 91.19 101 GLN A N 1
ATOM 759 C CA . GLN A 1 101 ? 6.300 -5.798 -16.999 1.00 91.19 101 GLN A CA 1
ATOM 760 C C . GLN A 1 101 ? 6.810 -7.055 -16.289 1.00 91.19 101 GLN A C 1
ATOM 762 O O . GLN A 1 101 ? 6.054 -8.017 -16.128 1.00 91.19 101 GLN A O 1
ATOM 767 N N . ARG A 1 102 ? 8.063 -7.040 -15.815 1.00 90.81 102 ARG A N 1
ATOM 768 C CA . ARG A 1 102 ? 8.617 -8.151 -15.026 1.00 90.81 102 ARG A CA 1
ATOM 769 C C . ARG A 1 102 ? 7.808 -8.397 -13.764 1.00 90.81 102 ARG A C 1
ATOM 771 O O . ARG A 1 102 ? 7.447 -9.536 -13.481 1.00 90.81 102 ARG A O 1
ATOM 778 N N . TYR A 1 103 ? 7.449 -7.333 -13.053 1.00 92.50 103 TYR A N 1
ATOM 779 C CA . TYR A 1 103 ? 6.708 -7.461 -11.800 1.00 92.50 103 TYR A CA 1
ATOM 780 C C . TYR A 1 103 ? 5.301 -7.996 -12.045 1.00 92.50 103 TYR A C 1
ATOM 782 O O . TYR A 1 103 ? 4.835 -8.854 -11.301 1.00 92.50 103 TYR A O 1
ATOM 790 N N . SER A 1 104 ? 4.660 -7.584 -13.139 1.00 93.75 104 SER A N 1
ATOM 791 C CA . SER A 1 104 ? 3.367 -8.138 -13.552 1.00 93.75 104 SER A CA 1
ATOM 792 C C . SER A 1 104 ? 3.455 -9.635 -13.823 1.00 93.75 104 SER A C 1
ATOM 794 O O . SER A 1 104 ? 2.600 -10.387 -13.364 1.00 93.75 104 SER A O 1
ATOM 796 N N . LEU A 1 105 ? 4.515 -10.094 -14.497 1.00 93.25 105 LEU A N 1
ATOM 797 C CA . LEU A 1 105 ? 4.742 -11.519 -14.732 1.00 93.25 105 LEU A CA 1
ATOM 798 C C . LEU A 1 105 ? 4.993 -12.286 -13.424 1.00 93.25 105 LEU A C 1
ATOM 800 O O . LEU A 1 105 ? 4.426 -13.362 -13.229 1.00 93.25 105 LEU A O 1
ATOM 804 N N . ALA A 1 106 ? 5.817 -11.744 -12.525 1.00 93.06 106 ALA A N 1
ATOM 805 C CA . ALA A 1 106 ? 6.134 -12.372 -11.244 1.00 93.06 106 ALA A CA 1
ATOM 806 C C . ALA A 1 106 ? 4.898 -12.477 -10.332 1.00 93.06 106 ALA A C 1
ATOM 808 O O . ALA A 1 106 ? 4.618 -13.550 -9.790 1.00 93.06 106 ALA A O 1
ATOM 809 N N . ILE A 1 107 ? 4.120 -11.395 -10.219 1.00 95.38 107 ILE A N 1
ATOM 810 C CA . ILE A 1 107 ? 2.868 -11.361 -9.455 1.00 95.38 107 ILE A CA 1
ATOM 811 C C . ILE A 1 107 ? 1.827 -12.293 -10.081 1.00 95.38 107 ILE A C 1
ATOM 813 O O . ILE A 1 107 ? 1.225 -13.076 -9.354 1.00 95.38 107 ILE A O 1
ATOM 817 N N . ALA A 1 108 ? 1.665 -12.299 -11.409 1.00 96.31 108 ALA A N 1
ATOM 818 C CA . ALA A 1 108 ? 0.742 -13.212 -12.087 1.00 96.31 108 ALA A CA 1
ATOM 819 C C . ALA A 1 108 ? 1.082 -14.685 -11.840 1.00 96.31 108 ALA A C 1
ATOM 821 O O . ALA A 1 108 ? 0.195 -15.484 -11.541 1.00 96.31 108 ALA A O 1
ATOM 822 N N . ARG A 1 109 ? 2.368 -15.048 -11.906 1.00 95.25 109 ARG A N 1
ATOM 823 C CA . ARG A 1 109 ? 2.823 -16.418 -11.627 1.00 95.25 109 ARG A CA 1
ATOM 824 C C . ARG A 1 109 ? 2.532 -16.832 -10.190 1.00 95.25 109 ARG A C 1
ATOM 826 O O . ARG A 1 109 ? 1.983 -17.908 -9.979 1.00 95.25 109 ARG A O 1
ATOM 833 N N . ARG A 1 110 ? 2.864 -15.987 -9.210 1.00 94.56 110 ARG A N 1
ATOM 834 C CA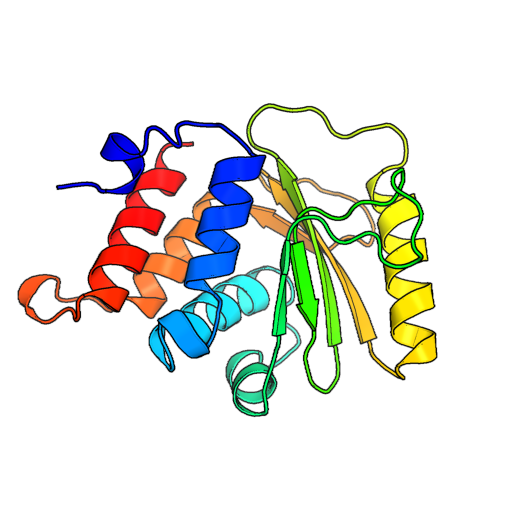 . ARG A 1 110 ? 2.569 -16.279 -7.801 1.00 94.56 110 ARG A CA 1
ATOM 835 C C . ARG A 1 110 ? 1.062 -16.375 -7.555 1.00 94.56 110 ARG A C 1
ATOM 837 O O . ARG A 1 110 ? 0.618 -17.324 -6.917 1.00 94.56 110 ARG A O 1
ATOM 844 N N . ALA A 1 111 ? 0.283 -15.443 -8.100 1.00 96.69 111 ALA A N 1
ATOM 845 C CA . ALA A 1 111 ? -1.168 -15.438 -7.962 1.00 96.69 111 ALA A CA 1
ATOM 846 C C . ALA A 1 111 ? -1.796 -16.718 -8.533 1.00 96.69 111 ALA A C 1
ATOM 848 O O . ALA A 1 111 ? -2.643 -17.317 -7.879 1.00 96.69 111 ALA A O 1
ATOM 849 N N . ALA A 1 112 ? -1.318 -17.203 -9.685 1.00 97.50 112 ALA A N 1
ATOM 850 C CA . ALA A 1 112 ? -1.786 -18.455 -10.281 1.00 97.50 112 ALA A CA 1
ATOM 851 C C . ALA A 1 112 ? -1.554 -19.677 -9.371 1.00 97.50 112 ALA A C 1
ATOM 853 O O . ALA A 1 112 ? -2.422 -20.539 -9.280 1.00 97.50 112 ALA A O 1
ATOM 854 N N . LEU A 1 113 ? -0.426 -19.734 -8.650 1.00 96.19 113 LEU A N 1
ATOM 855 C CA . LEU A 1 113 ? -0.142 -20.811 -7.687 1.00 96.19 113 LEU A CA 1
ATOM 856 C C . LEU A 1 113 ? -1.075 -20.788 -6.467 1.00 96.19 113 LEU A C 1
ATOM 858 O O . LEU A 1 113 ? -1.269 -21.817 -5.827 1.00 96.19 113 LEU A O 1
ATOM 862 N N . GLN A 1 114 ? -1.630 -19.621 -6.140 1.00 95.56 114 GLN A N 1
ATOM 863 C CA . GLN A 1 114 ? -2.510 -19.404 -4.989 1.00 95.56 114 GLN A CA 1
ATOM 864 C C . GLN A 1 114 ? -3.990 -19.259 -5.393 1.00 95.56 114 GLN A C 1
ATOM 866 O O . GLN A 1 114 ? -4.832 -19.054 -4.525 1.00 95.56 114 GLN A O 1
ATOM 871 N N . ASN A 1 115 ? -4.309 -19.366 -6.691 1.00 97.06 115 ASN A N 1
ATOM 872 C CA . ASN A 1 115 ? -5.630 -19.083 -7.264 1.00 97.06 115 ASN A CA 1
ATOM 873 C C . ASN A 1 115 ? -6.170 -17.678 -6.905 1.00 97.06 115 ASN A C 1
ATOM 875 O O . ASN A 1 115 ? -7.340 -17.510 -6.565 1.00 97.06 115 ASN 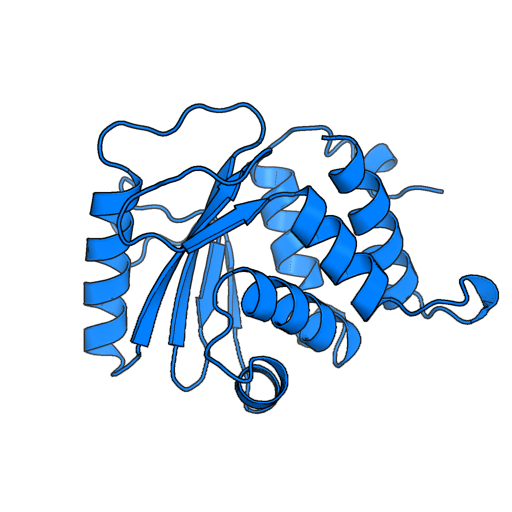A O 1
ATOM 879 N N . LEU A 1 116 ? -5.296 -16.670 -6.972 1.00 98.06 116 LEU A N 1
ATOM 880 C CA . LEU A 1 116 ? -5.602 -15.262 -6.708 1.00 98.06 116 LEU A CA 1
ATOM 881 C C . LEU A 1 116 ? -5.647 -14.452 -8.010 1.00 98.06 116 LEU A C 1
ATOM 883 O O . LEU A 1 116 ? -5.030 -14.809 -9.014 1.00 98.06 116 LEU A O 1
ATOM 887 N N . THR A 1 117 ? -6.322 -13.307 -7.971 1.00 98.00 117 THR A N 1
ATOM 888 C CA . THR A 1 117 ? -6.329 -12.314 -9.051 1.00 98.00 117 THR A CA 1
ATOM 889 C C . THR A 1 117 ? -5.104 -11.400 -8.924 1.00 98.00 117 THR A C 1
ATOM 891 O O . THR A 1 117 ? -4.995 -10.684 -7.922 1.00 98.00 117 THR A O 1
ATOM 894 N N . PRO A 1 118 ? -4.178 -11.388 -9.901 1.00 97.56 118 PRO A N 1
ATOM 895 C CA . PRO A 1 118 ? -2.986 -10.552 -9.841 1.00 97.56 118 PRO A CA 1
ATOM 896 C C . PRO A 1 118 ? -3.269 -9.109 -10.261 1.00 97.56 118 PRO A C 1
ATOM 898 O O . PRO A 1 118 ? -3.876 -8.871 -11.305 1.00 97.56 118 PRO A O 1
ATOM 901 N N . THR A 1 119 ? -2.714 -8.151 -9.520 1.00 97.06 119 THR A N 1
ATOM 902 C CA . THR A 1 119 ? -2.673 -6.744 -9.936 1.00 97.06 119 THR A CA 1
ATOM 903 C C . THR A 1 119 ? -1.327 -6.118 -9.594 1.00 97.06 119 THR A C 1
ATOM 905 O O . THR A 1 119 ? -0.772 -6.371 -8.527 1.00 97.06 119 THR A O 1
ATOM 908 N N . VAL A 1 120 ? -0.813 -5.257 -10.473 1.00 96.94 120 VAL A N 1
ATOM 909 C CA . VAL A 1 120 ? 0.316 -4.371 -10.166 1.00 96.94 120 VAL A CA 1
ATOM 910 C C . VAL A 1 120 ? -0.170 -2.928 -10.145 1.00 96.94 120 VAL A C 1
ATOM 912 O O . VAL A 1 120 ? -0.871 -2.489 -11.059 1.00 96.94 120 VAL A O 1
ATOM 915 N N . ILE A 1 121 ? 0.204 -2.201 -9.095 1.00 97.31 121 ILE A N 1
ATOM 916 C CA . ILE A 1 121 ? -0.049 -0.771 -8.936 1.00 97.31 121 ILE A CA 1
ATOM 917 C C . ILE A 1 121 ? 1.277 -0.020 -9.036 1.00 97.31 121 ILE A C 1
ATOM 919 O O . ILE A 1 121 ? 2.241 -0.334 -8.341 1.00 97.31 121 ILE A O 1
ATOM 923 N N . PHE A 1 122 ? 1.308 1.025 -9.853 1.00 96.38 122 PHE A N 1
ATOM 924 C CA . PHE A 1 122 ? 2.390 1.997 -9.878 1.00 96.38 122 PHE A CA 1
ATOM 925 C C . PHE A 1 122 ? 2.008 3.235 -9.054 1.00 96.38 122 PHE A C 1
ATOM 927 O O . PHE A 1 122 ? 1.130 4.010 -9.454 1.00 96.38 122 PHE A O 1
ATOM 934 N N . LEU A 1 123 ? 2.661 3.412 -7.902 1.00 96.56 123 LEU A N 1
ATOM 935 C CA . LEU A 1 123 ? 2.511 4.563 -7.011 1.00 96.56 123 LEU A CA 1
ATOM 936 C C . LEU A 1 123 ? 3.658 5.552 -7.248 1.00 96.56 123 LEU A C 1
ATOM 938 O O . LEU A 1 123 ? 4.803 5.274 -6.906 1.00 96.56 123 LEU A O 1
ATOM 942 N N . ALA A 1 124 ? 3.344 6.728 -7.789 1.00 94.62 124 ALA A N 1
ATOM 943 C CA . ALA A 1 124 ? 4.335 7.767 -8.083 1.00 94.62 124 ALA A CA 1
ATOM 944 C C . ALA A 1 124 ? 3.895 9.160 -7.596 1.00 94.62 124 ALA A C 1
ATOM 946 O O . ALA A 1 124 ? 2.797 9.338 -7.072 1.00 94.62 124 ALA A O 1
ATOM 947 N N . LEU A 1 125 ? 4.722 10.197 -7.775 1.00 92.38 125 LEU A N 1
ATOM 948 C CA . LEU A 1 125 ? 4.319 11.584 -7.469 1.00 92.38 125 LEU A CA 1
ATOM 949 C C . LEU A 1 125 ? 3.063 12.006 -8.246 1.00 92.38 125 LEU A C 1
ATOM 951 O O . LEU A 1 125 ? 2.158 12.650 -7.716 1.00 92.38 125 LEU A O 1
ATOM 955 N N . ARG A 1 126 ? 2.991 11.601 -9.515 1.00 85.62 126 ARG A N 1
ATOM 956 C CA . ARG A 1 126 ? 1.837 11.799 -10.392 1.00 85.62 126 ARG A CA 1
ATOM 957 C C . ARG A 1 126 ? 1.487 10.473 -11.057 1.00 85.62 126 ARG A C 1
ATOM 959 O O . ARG A 1 126 ? 2.415 9.737 -11.392 1.00 85.62 126 ARG A O 1
ATOM 966 N N . PRO A 1 127 ? 0.193 10.173 -11.272 1.00 80.81 127 PRO A N 1
ATOM 967 C CA . PRO A 1 127 ? -0.186 8.975 -12.002 1.00 80.81 127 PRO A CA 1
ATOM 968 C C . PRO A 1 127 ? 0.450 9.011 -13.391 1.00 80.81 127 PRO A C 1
ATOM 970 O O . PRO A 1 127 ? 0.414 10.044 -14.067 1.00 80.81 127 PRO A O 1
ATOM 973 N N . ALA A 1 128 ? 1.041 7.898 -13.800 1.00 82.44 128 ALA A N 1
ATOM 974 C CA . ALA A 1 128 ? 1.582 7.738 -15.137 1.00 82.44 128 ALA A CA 1
ATOM 975 C C . ALA A 1 128 ? 0.611 6.897 -15.961 1.00 82.44 128 ALA A C 1
ATOM 977 O O . ALA A 1 128 ? 0.016 5.945 -15.456 1.00 82.44 128 ALA A O 1
ATOM 978 N N . ASN A 1 129 ? 0.464 7.233 -17.240 1.00 82.38 129 ASN A N 1
ATOM 979 C CA . ASN A 1 129 ? -0.269 6.375 -18.157 1.00 82.38 129 ASN A CA 1
ATOM 980 C C . ASN A 1 129 ? 0.630 5.199 -18.556 1.00 82.38 129 ASN A C 1
ATOM 982 O O . ASN A 1 129 ? 1.359 5.275 -19.543 1.00 82.38 129 ASN A O 1
ATOM 986 N N . VAL A 1 130 ? 0.617 4.146 -17.742 1.00 82.00 130 VAL A N 1
ATOM 987 C CA . VAL A 1 130 ? 1.299 2.888 -18.040 1.00 82.00 130 VAL A CA 1
ATOM 988 C C . VAL A 1 130 ? 0.241 1.898 -18.531 1.00 82.00 130 VAL A C 1
ATOM 990 O O . VAL A 1 130 ? -0.645 1.535 -17.754 1.00 82.00 130 VAL A O 1
ATOM 993 N N . PRO A 1 131 ? 0.290 1.463 -19.804 1.00 81.19 131 PRO A N 1
ATOM 994 C CA . PRO A 1 131 ? -0.698 0.539 -20.346 1.00 81.19 131 PRO A CA 1
ATOM 995 C C . PRO A 1 131 ? -0.844 -0.714 -19.480 1.00 81.19 131 PRO A C 1
ATOM 997 O O . PRO A 1 131 ? 0.151 -1.326 -19.099 1.00 81.19 131 PRO A O 1
ATOM 1000 N N . ALA A 1 132 ? -2.093 -1.090 -19.191 1.00 84.38 132 ALA A N 1
ATOM 1001 C CA . ALA A 1 132 ? -2.463 -2.272 -18.407 1.00 84.38 132 ALA A CA 1
ATOM 1002 C C . ALA A 1 132 ? -1.970 -2.312 -16.942 1.00 84.38 132 ALA A C 1
ATOM 1004 O O . ALA A 1 132 ? -2.155 -3.328 -16.276 1.00 84.38 132 ALA A O 1
ATOM 1005 N N . ILE A 1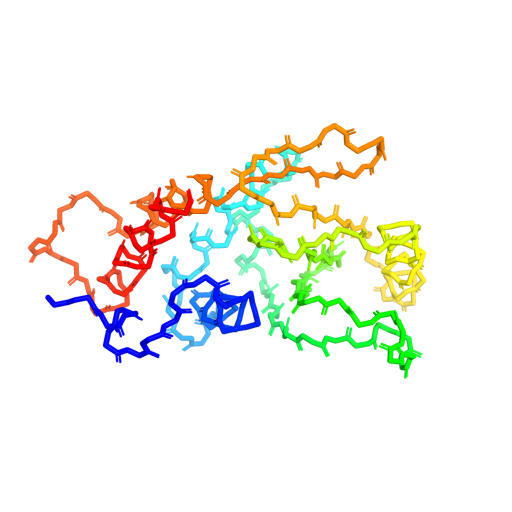 133 ? -1.403 -1.222 -16.412 1.00 91.94 133 ILE A N 1
ATOM 1006 C CA . ILE A 1 133 ? -0.986 -1.116 -15.008 1.00 91.94 133 ILE A CA 1
ATOM 1007 C C . ILE A 1 133 ? -1.863 -0.084 -14.306 1.00 91.94 133 ILE A C 1
ATOM 1009 O O . ILE A 1 133 ? -2.017 1.046 -14.773 1.00 91.94 133 ILE A O 1
ATOM 1013 N N . ALA A 1 134 ? -2.425 -0.456 -13.157 1.00 94.00 134 ALA A N 1
ATOM 1014 C CA . ALA A 1 134 ? -3.129 0.500 -12.315 1.00 94.00 134 ALA A CA 1
ATOM 1015 C C . ALA A 1 134 ? -2.129 1.559 -11.830 1.00 94.00 134 ALA A C 1
ATOM 1017 O O . ALA A 1 134 ? -1.067 1.219 -11.316 1.00 94.00 134 ALA A O 1
ATOM 1018 N N . SER A 1 135 ? -2.438 2.848 -11.972 1.00 94.38 135 SER A N 1
ATOM 1019 C CA . SER A 1 135 ? -1.549 3.917 -11.508 1.00 94.38 135 SER A CA 1
ATOM 1020 C C . SER A 1 135 ? -2.271 4.875 -10.574 1.00 94.38 135 SER A C 1
ATOM 1022 O O . SER A 1 135 ? -3.417 5.260 -10.798 1.00 94.38 135 SER A O 1
ATOM 1024 N N . THR A 1 136 ? -1.583 5.269 -9.507 1.00 95.88 136 THR A N 1
ATOM 1025 C CA . THR A 1 136 ? -2.077 6.220 -8.510 1.00 95.88 136 THR A CA 1
ATOM 1026 C C . THR A 1 136 ? -0.932 7.101 -8.012 1.00 95.88 136 THR A C 1
ATOM 1028 O O . THR A 1 136 ? 0.198 7.003 -8.493 1.00 95.88 136 THR A O 1
ATOM 1031 N N . SER A 1 137 ? -1.221 8.005 -7.076 1.00 96.44 137 SER A N 1
ATOM 1032 C CA . SER A 1 137 ? -0.240 8.970 -6.591 1.00 96.44 137 SER A CA 1
ATOM 1033 C C . SER A 1 137 ? -0.169 9.122 -5.082 1.00 96.44 137 SER A C 1
ATOM 1035 O O . SER A 1 137 ? -1.107 8.794 -4.355 1.00 96.44 137 SER A O 1
ATOM 1037 N N . TRP A 1 138 ? 0.928 9.714 -4.610 1.00 97.12 138 TRP A N 1
ATOM 1038 C CA . TRP A 1 138 ? 1.097 10.095 -3.205 1.00 97.12 138 TRP A CA 1
ATOM 1039 C C . TRP A 1 138 ? 0.028 11.078 -2.712 1.00 97.12 138 TRP A C 1
ATOM 1041 O O . TRP A 1 138 ? -0.407 10.996 -1.565 1.00 97.12 138 TRP A O 1
ATOM 1051 N N . ILE A 1 139 ? -0.514 11.922 -3.597 1.00 96.75 139 ILE A N 1
ATOM 1052 C CA . ILE A 1 139 ? -1.682 12.761 -3.282 1.00 96.75 139 ILE A CA 1
ATOM 1053 C C . ILE A 1 139 ? -2.908 11.894 -2.955 1.00 96.75 139 ILE A C 1
ATOM 1055 O O . ILE A 1 139 ? -3.679 12.221 -2.049 1.00 96.75 139 ILE A O 1
ATOM 1059 N N . ASN A 1 140 ? -3.101 10.782 -3.667 1.00 97.56 140 ASN A N 1
ATOM 1060 C CA . ASN A 1 140 ? -4.185 9.846 -3.380 1.00 97.56 140 ASN A CA 1
ATOM 1061 C C . ASN A 1 140 ? -3.924 9.043 -2.098 1.00 97.56 140 ASN A C 1
ATOM 1063 O O . ASN A 1 140 ? -4.869 8.830 -1.339 1.00 97.56 140 ASN A O 1
ATOM 1067 N N . VAL A 1 141 ? -2.668 8.702 -1.784 1.00 98.19 141 VAL A N 1
ATOM 1068 C CA . VAL A 1 141 ? -2.293 8.151 -0.465 1.00 98.19 141 VAL A CA 1
ATOM 1069 C C . VAL A 1 141 ? -2.678 9.132 0.648 1.00 98.19 141 VAL A C 1
ATOM 1071 O O . VAL A 1 141 ? -3.370 8.753 1.592 1.00 98.19 141 VAL A O 1
ATOM 1074 N N . ALA A 1 142 ? -2.337 10.415 0.505 1.00 97.69 142 ALA A N 1
ATOM 1075 C CA . ALA A 1 142 ? -2.705 11.447 1.473 1.00 97.69 142 ALA A CA 1
ATOM 1076 C C . ALA A 1 142 ? -4.229 11.603 1.631 1.00 97.69 142 ALA A C 1
ATOM 1078 O O . ALA A 1 142 ? -4.737 11.768 2.744 1.00 97.69 142 ALA A O 1
ATOM 1079 N N . ARG A 1 143 ? -4.988 11.530 0.529 1.00 97.25 143 ARG A N 1
ATOM 1080 C CA . ARG A 1 143 ? -6.463 11.550 0.561 1.00 97.25 143 ARG A CA 1
ATOM 1081 C C . ARG A 1 143 ? -7.032 10.333 1.289 1.00 97.25 143 ARG A C 1
ATOM 1083 O O . ARG A 1 143 ? -7.909 10.509 2.136 1.00 97.25 143 ARG A O 1
ATOM 1090 N N . ALA A 1 144 ? -6.523 9.137 1.001 1.00 98.19 144 ALA A N 1
ATOM 1091 C CA . ALA A 1 144 ? -6.933 7.903 1.664 1.00 98.19 144 ALA A CA 1
ATOM 1092 C C . ALA A 1 144 ? -6.645 7.959 3.174 1.00 98.19 144 ALA A C 1
ATOM 1094 O O . ALA A 1 144 ? -7.527 7.656 3.979 1.00 98.19 144 ALA A O 1
ATOM 1095 N N . ALA A 1 145 ? -5.468 8.457 3.563 1.00 97.88 145 ALA A N 1
ATOM 1096 C CA . ALA A 1 145 ? -5.085 8.647 4.960 1.00 97.88 145 ALA A CA 1
ATOM 1097 C C . ALA A 1 145 ? -6.041 9.599 5.698 1.00 97.88 145 ALA A C 1
ATOM 1099 O O . ALA A 1 145 ? -6.559 9.271 6.767 1.00 97.88 145 ALA A O 1
ATOM 1100 N N . ARG A 1 146 ? -6.352 10.761 5.103 1.00 95.75 146 ARG A N 1
ATOM 1101 C CA . ARG A 1 146 ? -7.319 11.712 5.680 1.00 95.75 146 ARG A CA 1
ATOM 1102 C C . ARG A 1 146 ? -8.718 11.121 5.817 1.00 95.75 146 ARG A C 1
ATOM 1104 O O . ARG A 1 146 ? -9.389 11.394 6.809 1.00 95.75 146 ARG A O 1
ATOM 1111 N N . SER A 1 147 ? -9.155 10.332 4.835 1.00 95.69 147 SER A N 1
ATOM 1112 C CA . SER A 1 147 ? -10.450 9.648 4.883 1.00 95.69 147 SER A CA 1
ATOM 1113 C C . SER A 1 147 ? -10.507 8.653 6.049 1.00 95.69 147 SER A C 1
ATOM 1115 O O . SER 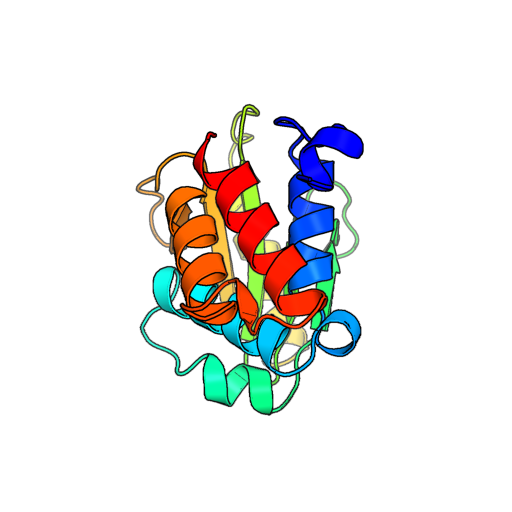A 1 147 ? -11.437 8.687 6.855 1.00 95.69 147 SER A O 1
ATOM 1117 N N . ALA A 1 148 ? -9.468 7.828 6.199 1.00 96.56 148 ALA A N 1
ATOM 1118 C CA . ALA A 1 148 ? -9.396 6.795 7.229 1.00 96.56 148 ALA A CA 1
ATOM 1119 C C . ALA A 1 148 ? -9.257 7.352 8.654 1.00 96.56 148 ALA A C 1
ATOM 1121 O O . ALA A 1 148 ? -9.864 6.824 9.585 1.00 96.56 148 ALA A O 1
ATOM 1122 N N . ALA A 1 149 ? -8.499 8.436 8.829 1.00 94.38 149 ALA A N 1
ATOM 1123 C CA . ALA A 1 149 ? -8.284 9.062 10.132 1.00 94.38 149 ALA A CA 1
ATOM 1124 C C . ALA A 1 149 ? -9.494 9.856 10.663 1.00 94.38 149 ALA A C 1
ATOM 1126 O O . ALA A 1 149 ? -9.484 10.291 11.817 1.00 94.38 149 ALA A O 1
ATOM 1127 N N . GLY A 1 150 ? -10.519 10.088 9.839 1.00 87.12 150 GLY A N 1
ATOM 1128 C CA . GLY A 1 150 ? -11.686 10.887 10.209 1.00 87.12 150 GLY A CA 1
ATOM 1129 C C . GLY A 1 150 ? -11.405 12.395 10.329 1.00 87.12 150 GLY A C 1
ATOM 1130 O O . GLY A 1 150 ? -10.270 12.875 10.241 1.00 87.12 150 GLY A O 1
ATOM 1131 N N . ARG A 1 151 ? -12.480 13.177 10.503 1.00 72.62 151 ARG A N 1
ATOM 1132 C CA . ARG A 1 151 ? -12.453 14.646 10.338 1.00 72.62 151 ARG A CA 1
ATOM 1133 C C . ARG A 1 151 ? -12.029 15.437 11.579 1.00 72.62 151 ARG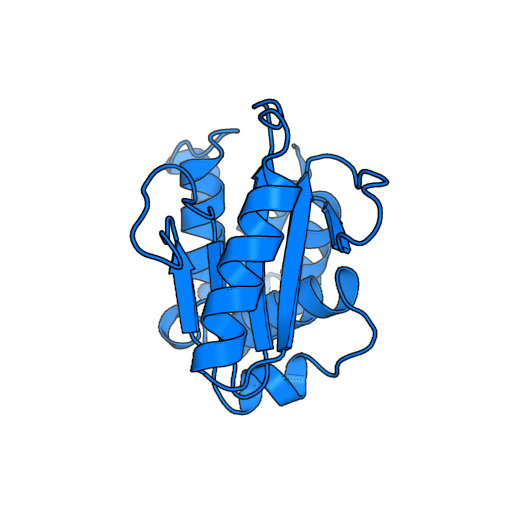 A C 1
ATOM 1135 O O . ARG A 1 151 ? -11.414 16.486 11.427 1.00 72.62 151 ARG A O 1
ATOM 1142 N N . LYS A 1 152 ? -12.342 14.976 12.792 1.00 82.00 152 LYS A N 1
ATOM 1143 C CA . LYS A 1 152 ? -12.093 15.744 14.022 1.00 82.00 152 LYS A CA 1
ATOM 1144 C C . LYS A 1 152 ? -10.769 15.355 14.668 1.00 82.00 152 LYS A C 1
ATOM 1146 O O . LYS A 1 152 ? -10.653 14.271 15.223 1.00 82.00 152 LYS A O 1
ATOM 1151 N N . ALA A 1 153 ? -9.786 16.253 14.631 1.00 79.81 153 ALA A N 1
ATOM 1152 C CA . ALA A 1 153 ? -8.455 15.995 15.183 1.00 79.81 153 ALA A CA 1
ATOM 1153 C C . ALA A 1 153 ? -8.451 15.738 16.703 1.00 79.81 153 ALA A C 1
ATOM 1155 O O . ALA A 1 153 ? -7.657 14.927 17.167 1.00 79.81 153 ALA A O 1
ATOM 1156 N N . THR A 1 154 ? -9.343 16.385 17.460 1.00 80.31 154 THR A N 1
ATOM 1157 C CA . THR A 1 154 ? -9.422 16.290 18.930 1.00 80.31 154 THR A CA 1
ATOM 1158 C C . THR A 1 154 ? -9.958 14.956 19.448 1.00 80.31 154 THR A C 1
ATOM 1160 O O . THR A 1 154 ? -9.800 14.659 20.624 1.00 80.31 154 THR A O 1
ATOM 1163 N N . GLU A 1 155 ? -10.592 14.160 18.586 1.00 86.94 155 GLU A N 1
ATOM 1164 C CA . GLU A 1 155 ? -11.214 12.875 18.936 1.00 86.94 155 GLU A CA 1
ATOM 1165 C C . GLU A 1 155 ? -10.430 11.683 18.354 1.00 86.94 155 GLU A C 1
ATOM 1167 O O . GLU A 1 155 ? -10.861 10.537 18.471 1.00 86.94 155 GLU A O 1
ATOM 1172 N N . ARG A 1 156 ? -9.286 11.934 17.697 1.00 91.69 156 ARG A N 1
ATOM 1173 C CA . ARG A 1 156 ? -8.503 10.877 17.049 1.00 91.69 156 ARG A CA 1
ATOM 1174 C C . ARG A 1 156 ? -7.836 9.975 18.076 1.00 91.69 156 ARG A C 1
ATOM 1176 O O . ARG A 1 156 ? -7.170 10.443 18.998 1.00 91.69 156 ARG A O 1
ATOM 1183 N N . THR A 1 157 ? -7.913 8.672 17.835 1.00 93.25 157 THR A N 1
ATOM 1184 C CA . THR A 1 157 ? -7.029 7.708 18.492 1.00 93.25 157 THR A CA 1
ATOM 1185 C C . THR A 1 157 ? -5.579 7.924 18.053 1.00 93.25 157 THR A C 1
ATOM 1187 O O . THR A 1 157 ? -5.304 8.568 17.036 1.00 93.25 157 THR A O 1
ATOM 1190 N N . PHE A 1 158 ? -4.631 7.334 18.783 1.00 93.12 158 PHE A N 1
ATOM 1191 C CA . PHE A 1 158 ? -3.212 7.378 18.422 1.00 93.12 158 PHE A CA 1
ATOM 1192 C C . PHE A 1 158 ? -2.952 6.911 16.977 1.00 93.12 158 PHE A C 1
ATOM 1194 O O . PHE A 1 158 ? -2.284 7.600 16.210 1.00 93.12 158 PHE A O 1
ATOM 1201 N N . VAL A 1 159 ? -3.555 5.789 16.570 1.00 94.81 159 VAL A N 1
ATOM 1202 C CA . VAL A 1 159 ? -3.434 5.244 15.207 1.00 94.81 159 VAL A CA 1
ATOM 1203 C C . VAL A 1 159 ? -4.003 6.212 14.170 1.00 94.81 159 VAL A C 1
ATOM 1205 O O . VAL A 1 159 ? -3.359 6.481 13.158 1.00 94.81 159 VAL A O 1
ATOM 1208 N N . GLN A 1 160 ? -5.187 6.781 14.415 1.00 96.12 160 GLN A N 1
ATOM 1209 C CA . GLN A 1 160 ? -5.783 7.770 13.510 1.00 96.12 160 GLN A CA 1
ATOM 1210 C C . GLN A 1 160 ? -4.912 9.023 13.393 1.00 96.12 160 GLN A C 1
ATOM 1212 O O . GLN A 1 160 ? -4.797 9.596 12.311 1.00 96.12 160 GLN A O 1
ATOM 1217 N N . HIS A 1 161 ? -4.268 9.439 14.484 1.00 95.00 161 HIS A N 1
ATOM 1218 C CA . HIS A 1 161 ? -3.316 10.542 14.463 1.00 95.00 161 HIS A CA 1
ATOM 1219 C C . HIS A 1 161 ? -2.068 10.210 13.627 1.00 95.00 161 HIS A C 1
ATOM 1221 O O . HIS A 1 1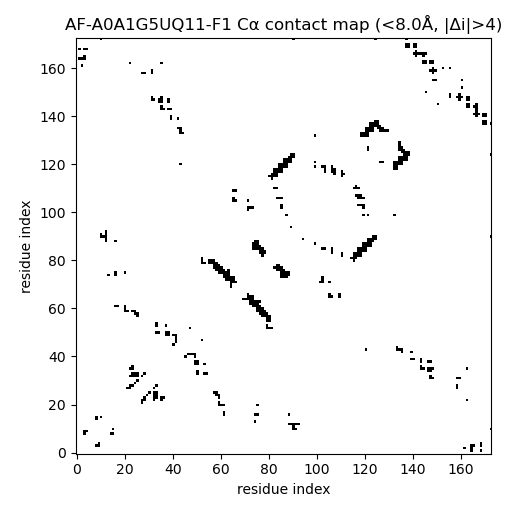61 ? -1.648 11.032 12.811 1.00 95.00 161 HIS A O 1
ATOM 1227 N N . LEU A 1 162 ? -1.508 9.002 13.758 1.00 96.12 162 LEU A N 1
ATOM 1228 C CA . LEU A 1 162 ? -0.377 8.554 12.936 1.00 96.12 162 LEU A CA 1
ATOM 1229 C C . LEU A 1 162 ? -0.729 8.486 11.449 1.00 96.12 162 LEU A C 1
ATOM 1231 O O . LEU A 1 162 ? 0.008 9.025 10.626 1.00 96.12 162 LEU A O 1
ATOM 1235 N N . VAL A 1 163 ? -1.882 7.911 11.104 1.00 97.19 163 VAL A N 1
ATOM 1236 C CA . VAL A 1 163 ? -2.365 7.870 9.716 1.00 97.19 163 VAL A CA 1
ATOM 1237 C C . VAL A 1 163 ? -2.573 9.286 9.169 1.00 97.19 163 VAL A C 1
ATOM 1239 O O . VAL A 1 163 ? -2.095 9.592 8.080 1.00 97.19 163 VAL A O 1
ATOM 1242 N N . ALA A 1 164 ? -3.219 10.183 9.924 1.00 95.88 164 ALA A N 1
ATOM 1243 C CA . ALA A 1 164 ? -3.429 11.566 9.491 1.00 95.88 164 ALA A CA 1
ATOM 1244 C C . ALA A 1 164 ? -2.109 12.302 9.224 1.00 95.88 164 ALA A C 1
ATOM 1246 O O . ALA A 1 164 ? -1.935 12.885 8.156 1.00 95.88 164 ALA A O 1
ATOM 1247 N N . THR A 1 165 ? -1.172 12.238 10.172 1.00 95.50 165 THR A N 1
ATOM 1248 C CA . THR A 1 165 ? 0.130 12.912 10.053 1.00 95.50 165 THR A CA 1
ATOM 1249 C C . THR A 1 165 ? 1.001 12.304 8.956 1.00 95.50 165 THR A C 1
ATOM 1251 O O . THR A 1 165 ? 1.794 13.021 8.348 1.00 95.50 165 THR A O 1
ATOM 1254 N N . PHE A 1 166 ? 0.839 11.012 8.645 1.00 97.25 166 PHE A N 1
ATOM 1255 C CA . PHE A 1 166 ? 1.491 10.400 7.485 1.00 97.25 166 PHE A CA 1
ATOM 1256 C C . PHE A 1 166 ? 0.913 10.958 6.187 1.00 97.25 166 PHE A C 1
ATOM 1258 O O . PHE A 1 166 ? 1.656 11.344 5.292 1.00 97.25 166 PHE A O 1
ATOM 1265 N N . GLY A 1 167 ? -0.415 11.090 6.113 1.00 96.50 167 GLY A N 1
ATOM 1266 C CA . GLY A 1 167 ? -1.079 11.749 4.993 1.00 96.50 167 GLY A CA 1
ATOM 1267 C C . GLY A 1 167 ? -0.595 13.185 4.775 1.00 96.50 167 GLY A C 1
ATOM 1268 O O . GLY A 1 167 ? -0.366 13.582 3.638 1.00 96.50 167 GLY A O 1
ATOM 1269 N N . GLU A 1 168 ? -0.399 13.951 5.849 1.00 95.06 168 GLU A N 1
ATOM 1270 C CA . GLU A 1 168 ? 0.186 15.299 5.794 1.00 95.06 168 GLU A CA 1
ATOM 1271 C C . GLU A 1 168 ? 1.646 15.278 5.317 1.00 95.06 168 GLU A C 1
ATOM 1273 O O . GLU A 1 168 ? 2.034 16.118 4.508 1.00 95.06 168 GLU A O 1
ATOM 1278 N N . HIS A 1 169 ? 2.443 14.307 5.778 1.00 95.44 169 HIS A N 1
ATOM 1279 C CA . HIS A 1 169 ? 3.838 14.136 5.368 1.00 95.44 169 HIS A CA 1
ATOM 1280 C C . HIS A 1 169 ? 3.970 13.889 3.860 1.00 95.44 169 HIS A C 1
ATOM 1282 O O . HIS A 1 169 ? 4.704 14.610 3.187 1.00 95.44 169 HIS A O 1
ATOM 1288 N N . VAL A 1 170 ? 3.226 12.917 3.325 1.00 95.38 170 VAL A N 1
ATOM 1289 C CA . VAL A 1 170 ? 3.336 12.513 1.913 1.00 95.38 170 VAL A CA 1
ATOM 1290 C C . VAL A 1 170 ? 2.594 13.441 0.951 1.00 95.38 170 VAL A C 1
ATOM 1292 O O . VAL A 1 170 ? 2.818 13.398 -0.254 1.00 95.38 170 VAL A O 1
ATOM 1295 N N . GLN A 1 171 ? 1.709 14.306 1.460 1.00 93.56 171 GLN A N 1
ATOM 1296 C CA . GLN A 1 171 ? 1.050 15.330 0.646 1.00 93.56 171 GLN A CA 1
ATOM 1297 C C . GLN A 1 171 ? 2.038 16.368 0.095 1.00 93.56 171 GLN A C 1
ATOM 1299 O O . GLN A 1 171 ? 1.732 17.010 -0.907 1.00 93.56 171 GLN A O 1
ATOM 1304 N N . ALA A 1 172 ? 3.179 16.553 0.761 1.00 86.06 172 ALA A N 1
ATOM 1305 C CA . ALA A 1 172 ? 4.184 17.551 0.409 1.00 86.06 172 ALA A CA 1
ATOM 1306 C C . ALA A 1 172 ? 5.249 17.049 -0.587 1.00 86.06 172 ALA A C 1
ATOM 1308 O O . ALA A 1 172 ? 6.201 17.785 -0.846 1.00 86.06 172 ALA A O 1
ATOM 1309 N N . PHE A 1 173 ? 5.119 15.814 -1.085 1.00 88.38 173 PHE A N 1
ATOM 1310 C CA . PHE A 1 173 ? 6.037 15.231 -2.068 1.00 88.38 173 PHE A CA 1
ATOM 1311 C C . PHE A 1 173 ? 5.893 15.852 -3.462 1.00 88.38 173 PHE A C 1
ATOM 1313 O O . PHE A 1 173 ? 4.775 16.294 -3.817 1.00 88.38 173 PHE A O 1
#

Radius of gyration: 15.34 Å; Cα contacts (8 Å, |Δi|>4): 316; chains: 1; bounding box: 31×38×39 Å